Protein AF-A0A0F6QSX2-F1 (afdb_monomer_lite)

Organism: Brassica napus (NCBI:txid3708)

Secondary structure (DSSP, 8-state):
-TTHHHHHHHTT--HHHHHHHHTHHHHHHHHHHHHHHHHHHH---TT-SSHHHHHHHHHHHHHHHHHHHTHHHHHHHTT--TTSS--HHHHHHHHHHHHHHHHHHHHHHHHHHHHHHHHTTT-HHHHHHHHHHHHHHHHHHHHHHHHHHH-TTHHHHS--

InterPro domains:
  IPR036259 MFS transporter superfamily [G3DSA:1.20.1250.20] (1-155)
  IPR036259 MFS transporter superfamily [SSF103473] (3-151)

Structure (mmCIF, N/CA/C/O backbone):
data_AF-A0A0F6QSX2-F1
#
_entry.id   AF-A0A0F6QSX2-F1
#
loop_
_atom_site.group_PDB
_atom_site.id
_atom_site.type_symbol
_atom_site.label_atom_id
_atom_site.label_alt_id
_atom_site.label_comp_id
_atom_site.label_asym_id
_atom_site.label_entity_id
_atom_site.label_seq_id
_atom_site.pdbx_PDB_ins_code
_atom_site.Cartn_x
_atom_site.Cartn_y
_atom_site.Cartn_z
_atom_site.occupancy
_atom_site.B_iso_or_equiv
_atom_site.auth_seq_id
_atom_site.auth_comp_id
_atom_site.auth_asym_id
_atom_site.auth_atom_id
_atom_site.pdbx_PDB_model_num
ATOM 1 N N . LEU A 1 1 ? 9.637 -5.390 -1.175 1.00 44.66 1 LEU A N 1
ATOM 2 C CA . LEU A 1 1 ? 10.832 -4.523 -1.041 1.00 44.66 1 LEU A CA 1
ATOM 3 C C . LEU A 1 1 ? 12.115 -5.207 -1.546 1.00 44.66 1 LEU A C 1
ATOM 5 O O . LEU A 1 1 ? 12.818 -4.608 -2.344 1.00 44.66 1 LEU A O 1
ATO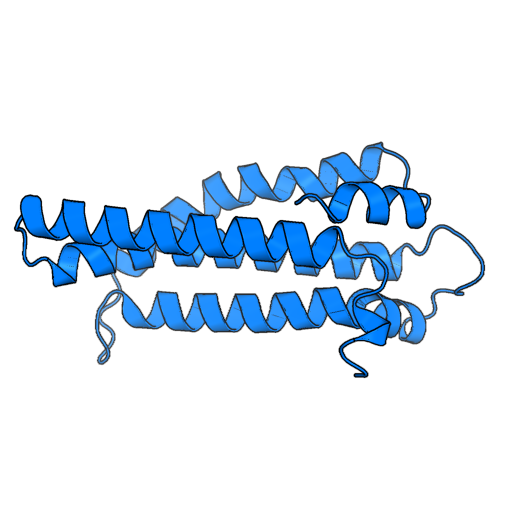M 9 N N . SER A 1 2 ? 12.384 -6.468 -1.173 1.00 40.91 2 SER A N 1
ATOM 10 C CA . SER A 1 2 ? 13.552 -7.261 -1.631 1.00 40.91 2 SER A CA 1
ATOM 11 C C . SER A 1 2 ? 13.687 -7.441 -3.146 1.00 40.91 2 SER A C 1
ATOM 13 O O . SER A 1 2 ? 14.800 -7.549 -3.643 1.00 40.91 2 SER A O 1
ATOM 15 N N . LEU A 1 3 ? 12.572 -7.488 -3.880 1.00 52.03 3 LEU A N 1
ATOM 16 C CA . LEU A 1 3 ? 12.568 -7.704 -5.332 1.00 52.03 3 LEU A CA 1
ATOM 17 C C . LEU A 1 3 ? 12.887 -6.445 -6.148 1.00 52.03 3 LEU A C 1
ATOM 19 O O . LEU A 1 3 ? 13.239 -6.553 -7.316 1.00 52.03 3 LEU A O 1
ATOM 23 N N . LEU A 1 4 ? 12.783 -5.254 -5.554 1.00 54.59 4 LEU A N 1
ATOM 24 C CA . LEU A 1 4 ? 12.893 -3.999 -6.302 1.00 54.59 4 LEU A CA 1
ATOM 25 C C . LEU A 1 4 ? 14.348 -3.676 -6.660 1.00 54.59 4 LEU A C 1
ATOM 27 O O . LEU A 1 4 ? 14.643 -3.275 -7.781 1.00 54.59 4 LEU A O 1
ATOM 31 N N . THR A 1 5 ? 15.268 -3.912 -5.726 1.00 56.34 5 THR A N 1
ATOM 32 C CA . THR A 1 5 ? 16.708 -3.688 -5.899 1.00 56.34 5 THR A CA 1
ATOM 33 C C . THR A 1 5 ? 17.316 -4.507 -7.050 1.00 56.34 5 THR A C 1
ATOM 35 O O . THR A 1 5 ? 17.976 -3.903 -7.896 1.00 56.34 5 THR A O 1
ATOM 38 N N . PRO A 1 6 ? 17.070 -5.831 -7.171 1.00 52.47 6 PRO A N 1
ATOM 39 C CA . PRO A 1 6 ? 17.570 -6.600 -8.310 1.00 52.47 6 PRO A CA 1
ATOM 40 C C . PRO A 1 6 ? 16.857 -6.253 -9.627 1.00 52.47 6 PRO A C 1
ATOM 42 O O . PRO A 1 6 ? 17.486 -6.323 -10.677 1.00 52.47 6 PRO A O 1
ATOM 45 N N . TYR A 1 7 ? 15.586 -5.828 -9.605 1.00 56.94 7 TYR A N 1
ATOM 46 C CA . TYR A 1 7 ? 14.850 -5.454 -10.825 1.00 56.94 7 TYR A CA 1
ATOM 47 C C . TYR A 1 7 ? 15.354 -4.135 -11.432 1.00 56.94 7 TYR A C 1
ATOM 49 O O . TYR A 1 7 ? 15.538 -4.025 -12.642 1.00 56.94 7 TYR A O 1
ATOM 57 N N . VAL A 1 8 ? 15.667 -3.152 -10.583 1.00 54.34 8 VAL A N 1
ATOM 58 C CA . VAL A 1 8 ? 16.302 -1.883 -10.979 1.00 54.34 8 VAL A CA 1
ATOM 59 C C . VAL A 1 8 ? 17.697 -2.118 -11.574 1.00 54.34 8 VAL A C 1
ATOM 61 O O . VAL A 1 8 ? 18.072 -1.454 -12.541 1.00 54.34 8 VAL A O 1
ATOM 64 N N . GLN A 1 9 ? 18.449 -3.084 -11.033 1.00 54.94 9 GLN A N 1
ATOM 65 C CA . GLN A 1 9 ? 19.751 -3.490 -11.573 1.00 54.94 9 GLN A CA 1
ATOM 66 C C . GLN A 1 9 ? 19.621 -4.238 -12.910 1.00 54.94 9 GLN A C 1
ATOM 68 O O . GLN A 1 9 ? 20.376 -3.945 -13.833 1.00 54.94 9 GLN A O 1
ATOM 73 N N . LEU A 1 10 ? 18.637 -5.136 -13.049 1.00 54.31 10 LEU A N 1
ATOM 74 C CA . LEU A 1 10 ? 18.331 -5.841 -14.304 1.00 54.31 10 LEU A CA 1
ATOM 75 C C . LEU A 1 10 ? 17.910 -4.890 -15.435 1.00 54.31 10 LEU A C 1
ATOM 77 O O . LEU A 1 10 ? 18.201 -5.153 -16.598 1.00 54.31 10 LEU A O 1
ATOM 81 N N . LEU A 1 11 ? 17.253 -3.777 -15.104 1.00 53.06 11 LEU A N 1
ATOM 82 C CA . LEU A 1 11 ? 16.813 -2.760 -16.063 1.00 53.06 11 LEU A CA 1
ATOM 83 C C . LEU A 1 11 ? 17.912 -1.749 -16.455 1.00 53.06 11 LEU A C 1
ATOM 85 O O . LEU A 1 11 ? 17.657 -0.872 -17.281 1.00 53.06 11 LEU A O 1
ATOM 89 N N . GLY A 1 12 ? 19.126 -1.850 -15.893 1.00 50.31 12 GLY A N 1
ATOM 90 C CA . GLY A 1 12 ? 20.252 -0.964 -16.226 1.00 50.31 12 GLY A CA 1
ATOM 91 C C . GLY A 1 12 ? 20.058 0.488 -15.774 1.00 50.31 12 GLY A C 1
ATOM 92 O O . GLY A 1 12 ? 20.626 1.410 -16.359 1.00 50.31 12 GLY A O 1
ATOM 93 N N . ILE A 1 13 ? 19.223 0.711 -14.757 1.00 53.91 13 ILE A N 1
ATOM 94 C CA . ILE A 1 13 ? 18.818 2.048 -14.325 1.00 53.91 13 ILE A CA 1
ATOM 95 C C . ILE A 1 13 ? 19.961 2.702 -13.528 1.00 53.91 13 ILE A C 1
ATOM 97 O O . ILE A 1 13 ? 20.408 2.134 -12.526 1.00 53.91 13 ILE A O 1
ATOM 101 N N . PRO A 1 14 ? 20.408 3.920 -13.890 1.00 56.34 14 PRO A N 1
ATOM 102 C CA . PRO A 1 14 ? 21.350 4.682 -13.079 1.00 56.34 14 PRO A CA 1
ATOM 103 C C . PRO A 1 14 ? 20.811 4.858 -11.655 1.00 56.34 14 PRO A C 1
ATOM 105 O O . PRO A 1 14 ? 19.661 5.264 -11.477 1.00 56.34 14 PRO A O 1
ATOM 108 N N . HIS A 1 15 ? 21.649 4.620 -10.641 1.00 56.69 15 HIS A N 1
ATOM 109 C CA . HIS A 1 15 ? 21.287 4.667 -9.212 1.00 56.69 15 HIS A CA 1
ATOM 110 C C . HIS A 1 15 ? 20.464 5.906 -8.799 1.00 56.69 15 HIS A C 1
ATOM 112 O O . HIS A 1 15 ? 19.625 5.818 -7.907 1.00 56.69 15 HIS A O 1
ATOM 118 N N . LYS A 1 16 ? 20.638 7.040 -9.497 1.00 57.00 16 LYS A N 1
ATOM 119 C CA . LYS A 1 16 ? 19.885 8.285 -9.277 1.00 57.00 16 LYS A CA 1
ATOM 120 C C . LYS A 1 16 ? 18.361 8.127 -9.394 1.00 57.00 16 LYS A C 1
ATOM 122 O O . LYS A 1 16 ? 17.635 8.738 -8.618 1.00 57.00 16 LYS A O 1
ATOM 127 N N . TRP A 1 17 ? 17.869 7.314 -10.329 1.00 60.09 17 TRP A N 1
ATOM 128 C CA . TRP A 1 17 ? 16.424 7.140 -10.541 1.00 60.09 17 TRP A CA 1
ATOM 129 C C . TRP A 1 17 ? 15.798 6.170 -9.543 1.00 60.09 17 TRP A C 1
ATOM 131 O O . TRP A 1 17 ? 14.638 6.332 -9.177 1.00 60.09 17 TRP A O 1
ATOM 141 N N . ALA A 1 18 ? 16.576 5.207 -9.045 1.00 62.59 18 ALA A N 1
ATOM 142 C CA . ALA A 1 18 ? 16.128 4.310 -7.990 1.00 62.59 18 ALA A CA 1
ATOM 143 C C . ALA A 1 18 ? 15.733 5.118 -6.749 1.00 62.59 18 ALA A C 1
ATOM 145 O O . ALA A 1 18 ? 14.610 4.994 -6.269 1.00 62.59 18 ALA A O 1
ATOM 146 N N . SER A 1 19 ? 16.613 6.009 -6.281 1.00 67.12 19 SER A N 1
ATOM 147 C CA . SER A 1 19 ? 16.361 6.854 -5.109 1.00 67.12 19 SER A CA 1
ATOM 148 C C . SER A 1 19 ? 15.086 7.700 -5.230 1.00 67.12 19 SER A C 1
ATOM 150 O O . SER A 1 19 ? 14.401 7.896 -4.232 1.00 67.12 19 SER A O 1
ATOM 152 N N . LEU A 1 20 ? 14.729 8.152 -6.440 1.00 68.31 20 LEU A N 1
ATOM 153 C CA . LEU A 1 20 ? 13.478 8.881 -6.690 1.00 68.31 20 LEU A CA 1
ATOM 154 C C . LEU A 1 20 ? 12.238 7.990 -6.543 1.00 68.31 20 LEU A C 1
ATOM 156 O O . LEU A 1 20 ? 11.241 8.422 -5.971 1.00 68.31 20 LEU A O 1
ATOM 160 N N . ILE A 1 21 ? 12.301 6.739 -7.006 1.00 69.75 21 ILE A N 1
ATOM 161 C CA . ILE A 1 21 ? 11.214 5.768 -6.810 1.00 69.75 21 ILE A CA 1
ATOM 162 C C . ILE A 1 21 ? 11.043 5.474 -5.315 1.00 69.75 21 ILE A C 1
ATOM 164 O O . ILE A 1 21 ? 9.921 5.443 -4.820 1.00 69.75 21 ILE A O 1
ATOM 168 N N . TRP A 1 22 ? 12.148 5.336 -4.582 1.00 71.69 22 TRP A N 1
ATOM 169 C CA . TRP A 1 22 ? 12.153 5.083 -3.138 1.00 71.69 22 TRP A CA 1
ATOM 170 C C . TRP A 1 22 ? 11.664 6.257 -2.285 1.00 71.69 22 TRP A C 1
ATOM 172 O O . TRP A 1 22 ? 11.191 6.042 -1.169 1.00 71.69 22 TRP A O 1
ATOM 182 N N . LEU A 1 23 ? 11.726 7.484 -2.806 1.00 76.56 23 LEU A N 1
ATOM 183 C CA . LEU A 1 23 ? 11.213 8.674 -2.126 1.00 76.56 23 LEU A CA 1
ATOM 184 C C . LEU A 1 23 ? 9.687 8.621 -1.915 1.00 76.56 23 LEU A C 1
ATOM 186 O O . LEU A 1 23 ? 9.157 9.34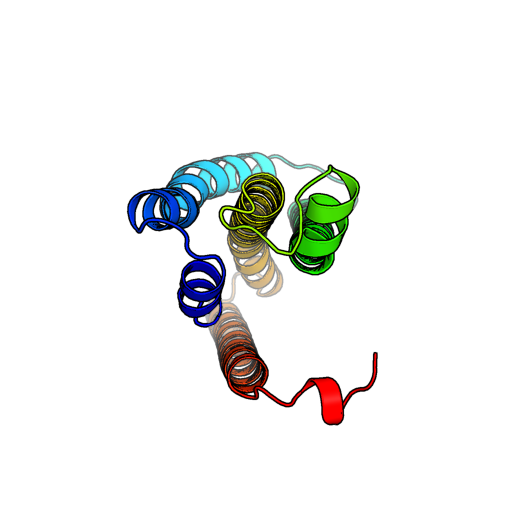5 -1.073 1.00 76.56 23 LEU A O 1
ATOM 190 N N . CYS A 1 24 ? 8.982 7.736 -2.626 1.00 76.56 24 CYS A N 1
ATOM 191 C CA . CYS A 1 24 ? 7.541 7.562 -2.476 1.00 76.56 24 CYS A CA 1
ATOM 192 C C . CYS A 1 24 ? 7.138 7.187 -1.051 1.00 76.56 24 CYS A C 1
ATOM 194 O O . CYS A 1 24 ? 6.181 7.757 -0.552 1.00 76.56 24 CYS A O 1
ATOM 196 N N . GLY A 1 25 ? 7.906 6.319 -0.381 1.00 78.50 25 GLY A N 1
ATOM 197 C CA . GLY A 1 25 ? 7.618 5.821 0.966 1.00 78.50 25 GLY A CA 1
ATOM 198 C C . GLY A 1 25 ? 7.403 6.938 1.989 1.00 78.50 25 GLY A C 1
ATOM 199 O O . GLY A 1 25 ? 6.329 7.034 2.587 1.00 78.50 25 GLY A O 1
ATOM 200 N N . PRO A 1 26 ? 8.402 7.810 2.211 1.00 80.69 26 PRO A N 1
ATOM 201 C CA . PRO A 1 26 ? 8.257 8.916 3.151 1.00 80.69 26 PRO A CA 1
ATOM 202 C C . PRO A 1 26 ? 7.232 9.962 2.693 1.00 80.69 26 PRO A C 1
ATOM 204 O O . PRO A 1 26 ? 6.504 10.486 3.534 1.00 80.69 26 PRO A O 1
ATOM 207 N N . ILE A 1 27 ? 7.134 10.259 1.391 1.00 83.31 27 ILE A N 1
ATOM 208 C CA . ILE A 1 27 ? 6.173 11.254 0.878 1.00 83.31 27 ILE A CA 1
ATOM 209 C C . ILE A 1 27 ? 4.732 10.765 1.051 1.00 83.31 27 ILE A C 1
ATOM 211 O O . ILE A 1 27 ? 3.878 11.497 1.557 1.00 83.31 27 ILE A O 1
ATOM 215 N N . SER A 1 28 ? 4.455 9.524 0.657 1.00 81.56 28 SER A N 1
ATOM 216 C CA . SER A 1 28 ? 3.139 8.909 0.785 1.00 81.56 28 SER A CA 1
ATOM 217 C C . SER A 1 28 ? 2.773 8.764 2.261 1.00 81.56 28 SER A C 1
ATOM 219 O O . SER A 1 28 ? 1.675 9.147 2.649 1.00 81.56 28 SER A O 1
ATOM 221 N N . GLY A 1 29 ? 3.702 8.329 3.117 1.00 79.50 29 GLY A N 1
ATOM 222 C CA . GLY A 1 29 ? 3.473 8.231 4.555 1.00 79.50 29 GLY A CA 1
ATOM 223 C C . GLY A 1 29 ? 3.123 9.579 5.182 1.00 79.50 29 GLY A C 1
ATOM 224 O O . GLY A 1 29 ? 2.185 9.662 5.973 1.00 79.50 29 GLY A O 1
ATOM 225 N N . MET A 1 30 ? 3.821 10.644 4.786 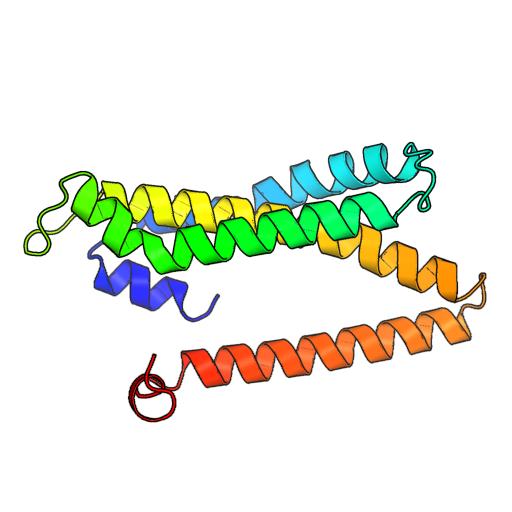1.00 83.50 30 MET A N 1
ATOM 226 C CA . MET A 1 30 ? 3.609 11.988 5.325 1.00 83.50 30 MET A CA 1
ATOM 227 C C . MET A 1 30 ? 2.288 12.617 4.869 1.00 83.50 30 MET A C 1
ATOM 229 O O . MET A 1 30 ? 1.644 13.296 5.662 1.00 83.50 30 MET A O 1
ATOM 233 N N . LEU A 1 31 ? 1.871 12.403 3.618 1.00 82.81 31 LEU A N 1
ATOM 234 C CA . LEU A 1 31 ? 0.674 13.043 3.055 1.00 82.81 31 LEU A CA 1
ATOM 235 C C . LEU A 1 31 ? -0.581 12.175 3.176 1.00 82.81 31 LEU A C 1
ATOM 237 O O . LEU A 1 31 ? -1.640 12.653 3.579 1.00 82.81 31 LEU A O 1
ATOM 241 N N . VAL A 1 32 ? -0.484 10.890 2.844 1.00 81.06 32 VAL A N 1
ATOM 242 C CA . VAL A 1 32 ? -1.642 9.991 2.750 1.00 81.06 32 VAL A CA 1
ATOM 243 C C . VAL A 1 32 ? -2.207 9.692 4.131 1.00 81.06 32 VAL A C 1
ATOM 245 O O . VAL A 1 32 ? -3.422 9.739 4.305 1.00 81.06 32 VAL A O 1
ATOM 248 N N . GLN A 1 33 ? -1.356 9.434 5.128 1.00 80.75 33 GLN A N 1
ATOM 249 C CA . GLN A 1 33 ? -1.821 9.104 6.478 1.00 80.75 33 GLN A CA 1
ATOM 250 C C . GLN A 1 33 ? -2.709 10.200 7.101 1.00 80.75 33 GLN A C 1
ATOM 252 O O . GLN A 1 33 ? -3.812 9.859 7.538 1.00 80.75 33 GLN A O 1
ATOM 257 N N . PRO A 1 34 ? -2.328 11.496 7.122 1.00 79.00 34 PRO A N 1
ATOM 258 C CA . PRO A 1 34 ? -3.192 12.536 7.680 1.00 79.00 34 PRO A CA 1
ATOM 259 C C . PRO A 1 34 ? -4.434 12.808 6.823 1.00 79.00 34 PRO A C 1
ATOM 261 O O . PRO A 1 34 ? -5.516 12.995 7.379 1.00 79.00 34 PRO A O 1
ATOM 264 N N . ILE A 1 35 ? -4.321 12.789 5.488 1.00 81.81 35 ILE A N 1
ATOM 265 C CA . ILE A 1 35 ? -5.463 13.040 4.589 1.00 81.81 35 ILE A CA 1
ATOM 266 C C . ILE A 1 35 ? -6.523 11.950 4.747 1.00 81.81 35 ILE A C 1
ATOM 268 O O . ILE A 1 35 ? -7.709 12.258 4.897 1.00 81.81 35 ILE A O 1
ATOM 272 N N . VAL A 1 36 ? -6.096 10.685 4.727 1.00 77.50 36 VAL A N 1
ATOM 273 C CA . VAL A 1 36 ? -6.981 9.528 4.881 1.00 77.50 36 VAL A CA 1
ATOM 274 C C . VAL A 1 36 ? -7.527 9.465 6.298 1.00 77.50 36 VAL A C 1
ATOM 276 O O . VAL A 1 36 ? -8.712 9.197 6.452 1.00 77.50 36 VAL A O 1
ATOM 279 N N . GLY A 1 37 ? -6.726 9.761 7.325 1.00 73.44 37 GLY A N 1
ATOM 280 C CA . GLY A 1 37 ? -7.209 9.845 8.706 1.00 73.44 37 GLY A CA 1
ATOM 281 C C . GLY A 1 37 ? -8.336 10.869 8.854 1.00 73.44 37 GLY A C 1
ATOM 282 O O . GLY A 1 37 ? -9.425 10.534 9.321 1.00 73.44 37 GLY A O 1
ATOM 283 N N . TYR A 1 38 ? -8.121 12.086 8.351 1.00 77.88 38 TYR A N 1
ATOM 284 C CA . TYR A 1 38 ? -9.111 13.161 8.395 1.00 77.88 38 TYR A CA 1
ATOM 285 C C . TYR A 1 38 ? -10.388 12.839 7.601 1.00 77.88 38 TYR A C 1
ATOM 287 O O . TYR A 1 38 ? -11.496 13.028 8.108 1.00 77.88 38 TYR A O 1
ATOM 295 N N . HIS A 1 39 ? -10.258 12.326 6.372 1.00 74.75 39 HIS A N 1
ATOM 296 C CA . HIS A 1 39 ? -11.418 11.957 5.550 1.00 74.75 39 HIS A CA 1
ATOM 297 C C . HIS A 1 39 ? -12.156 10.733 6.103 1.00 74.75 39 HIS A C 1
ATOM 299 O O . HIS A 1 39 ? -13.388 10.704 6.089 1.00 74.75 39 HIS A O 1
ATOM 305 N N . SER A 1 40 ? -11.429 9.752 6.641 1.00 69.75 40 SER A N 1
ATOM 306 C CA . SER A 1 40 ? -12.007 8.567 7.279 1.00 69.75 40 SER A CA 1
ATOM 307 C C . SER A 1 40 ? -12.842 8.939 8.495 1.00 69.75 40 SER A C 1
ATOM 309 O O . SER A 1 40 ? -13.923 8.385 8.679 1.00 69.75 40 SER A O 1
ATOM 311 N N . ASP A 1 41 ? -12.398 9.889 9.315 1.00 68.06 41 ASP A N 1
ATOM 312 C CA . ASP A 1 41 ? -13.141 10.289 10.514 1.00 68.06 41 ASP A CA 1
ATOM 313 C C . ASP A 1 41 ? -14.397 11.125 10.219 1.00 68.06 41 ASP A C 1
ATOM 315 O O . ASP A 1 41 ? -15.314 11.153 11.046 1.00 68.06 41 ASP A O 1
ATOM 319 N N . ARG A 1 42 ? -14.494 11.744 9.035 1.00 66.62 42 ARG A N 1
ATOM 320 C CA . ARG A 1 42 ? -15.666 12.532 8.604 1.00 66.62 42 ARG A CA 1
ATOM 321 C C . ARG A 1 42 ? -16.653 11.780 7.710 1.00 66.62 42 ARG A C 1
ATOM 323 O O . ARG A 1 42 ? -17.701 12.324 7.372 1.00 66.62 42 ARG A O 1
ATOM 330 N N . CYS A 1 43 ? -16.363 10.541 7.330 1.00 68.25 43 CYS A N 1
ATOM 331 C CA . CYS A 1 43 ? -17.217 9.802 6.405 1.00 68.25 43 CYS A CA 1
ATOM 332 C C . CYS A 1 43 ? -18.465 9.222 7.091 1.00 68.25 43 CYS A C 1
ATOM 334 O O . CYS A 1 43 ? -18.380 8.342 7.944 1.00 68.25 43 CYS A O 1
ATOM 336 N N . THR A 1 44 ? -19.649 9.643 6.657 1.00 61.97 44 THR A N 1
ATOM 337 C CA . THR A 1 44 ? -20.956 9.160 7.144 1.00 61.97 44 THR A CA 1
ATOM 338 C C . THR A 1 44 ? -21.595 8.156 6.175 1.00 61.97 44 THR A C 1
ATOM 340 O O . THR A 1 44 ? -22.792 8.192 5.904 1.00 61.97 44 THR A O 1
ATOM 343 N N . SER A 1 45 ? -20.794 7.253 5.597 1.00 64.56 45 SER A N 1
ATOM 344 C CA . SER A 1 45 ? -21.303 6.273 4.627 1.00 64.56 45 SER A CA 1
ATOM 345 C C . SER A 1 45 ? -22.240 5.245 5.274 1.00 64.56 45 SER A C 1
ATOM 347 O O . SER A 1 45 ? -21.997 4.778 6.389 1.00 64.56 45 SER A O 1
ATOM 349 N N . ARG A 1 46 ? -23.274 4.822 4.530 1.00 52.97 46 ARG A N 1
ATOM 350 C CA . ARG A 1 46 ? -24.291 3.830 4.939 1.00 52.97 46 ARG A CA 1
ATOM 351 C C . ARG A 1 46 ? -23.699 2.467 5.328 1.00 52.97 46 ARG A C 1
ATOM 353 O O . ARG A 1 46 ? -24.310 1.734 6.096 1.00 52.97 46 ARG A O 1
ATOM 360 N N . PHE A 1 47 ? -22.503 2.141 4.835 1.00 61.31 47 PHE A N 1
ATOM 361 C CA . PHE A 1 47 ? -21.777 0.905 5.157 1.00 61.31 47 PHE A CA 1
ATOM 362 C C . PHE A 1 47 ? -20.811 1.042 6.353 1.00 61.31 47 PHE A C 1
ATOM 364 O O . PHE A 1 47 ? -20.060 0.113 6.650 1.00 61.31 47 PHE A O 1
ATOM 371 N N . GLY A 1 48 ? -20.838 2.176 7.061 1.00 63.56 48 GLY A N 1
ATOM 372 C CA . GLY A 1 48 ? -19.991 2.479 8.213 1.00 63.56 48 GLY A CA 1
ATOM 373 C C . GLY A 1 48 ? -18.821 3.402 7.868 1.00 63.56 48 GLY A C 1
ATOM 374 O O . GLY A 1 48 ? -18.361 3.462 6.731 1.00 63.56 48 GLY A O 1
ATOM 375 N N . ARG A 1 49 ? -18.312 4.115 8.878 1.00 68.19 49 ARG A N 1
ATOM 376 C CA . ARG A 1 49 ? -17.327 5.200 8.727 1.00 68.19 49 ARG A CA 1
ATOM 377 C C . ARG A 1 49 ? -15.990 4.772 8.100 1.00 68.19 49 ARG A C 1
ATOM 379 O O . ARG A 1 49 ? -15.402 5.523 7.334 1.00 68.19 49 ARG A O 1
ATOM 386 N N . ARG A 1 50 ? -15.528 3.547 8.387 1.00 70.12 50 ARG A N 1
ATOM 387 C CA . ARG A 1 50 ? -14.163 3.075 8.057 1.00 70.12 50 ARG A CA 1
ATOM 388 C C . ARG A 1 50 ? -14.084 2.047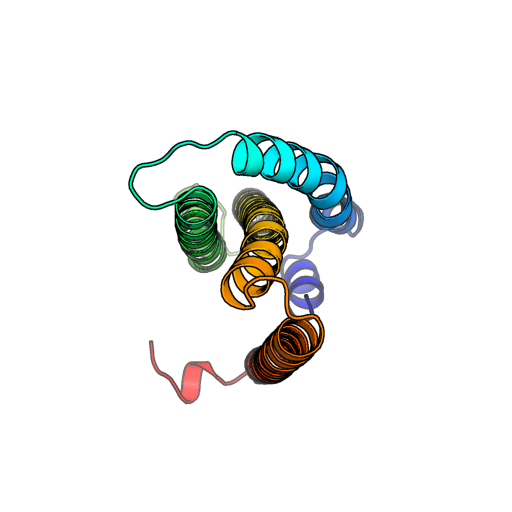 6.923 1.00 70.12 50 ARG A C 1
ATOM 390 O O . ARG A 1 50 ? -13.054 1.931 6.269 1.00 70.12 50 ARG A O 1
ATOM 397 N N . ARG A 1 51 ? -15.176 1.328 6.644 1.00 74.00 51 ARG A N 1
ATOM 398 C CA . ARG A 1 51 ? -15.241 0.296 5.592 1.00 74.00 51 ARG A CA 1
ATOM 399 C C . ARG A 1 51 ? -15.031 0.811 4.154 1.00 74.00 51 ARG A C 1
ATOM 401 O O . ARG A 1 51 ? -14.319 0.127 3.422 1.00 74.00 51 ARG A O 1
ATOM 408 N N . PRO A 1 52 ? -15.562 1.974 3.719 1.00 76.50 52 PRO A N 1
ATOM 409 C CA . PRO A 1 52 ? -15.371 2.428 2.338 1.00 76.50 52 PRO A CA 1
ATOM 410 C C . PRO A 1 52 ? -13.906 2.751 2.010 1.00 76.50 52 PRO A C 1
ATOM 412 O O . PRO A 1 52 ? -13.474 2.478 0.897 1.00 76.50 52 PRO A O 1
ATOM 415 N N . PHE A 1 53 ? -13.115 3.237 2.975 1.00 78.88 53 PHE A N 1
ATOM 416 C CA . PHE A 1 53 ? -11.678 3.478 2.775 1.00 78.88 53 PHE A CA 1
ATOM 417 C C . PHE A 1 53 ? -10.885 2.183 2.629 1.00 78.88 53 PHE A C 1
ATOM 419 O O . PHE A 1 53 ? -9.961 2.122 1.824 1.00 78.88 53 PHE A O 1
ATOM 426 N N . ILE A 1 54 ? -11.271 1.133 3.361 1.00 79.31 54 ILE A N 1
ATOM 427 C CA . ILE A 1 54 ? -10.647 -0.188 3.233 1.00 79.31 54 ILE A CA 1
ATOM 428 C C . ILE A 1 54 ? -10.928 -0.770 1.843 1.00 79.31 54 ILE A C 1
ATOM 430 O O . ILE A 1 54 ? -10.014 -1.257 1.184 1.00 79.31 54 ILE A O 1
ATOM 434 N N . VAL A 1 55 ? -12.169 -0.673 1.360 1.00 81.88 55 VAL A N 1
ATOM 435 C CA . VAL A 1 55 ? -12.540 -1.157 0.019 1.00 81.88 55 VAL A CA 1
ATOM 436 C C . VAL A 1 55 ? -11.856 -0.337 -1.078 1.00 81.88 55 VAL A C 1
ATOM 438 O O . VAL A 1 55 ? -11.302 -0.917 -2.009 1.00 81.88 55 VAL A O 1
ATOM 441 N N . ALA A 1 56 ? -11.829 0.992 -0.952 1.00 83.06 56 ALA A N 1
ATOM 442 C CA . ALA A 1 56 ? -11.128 1.863 -1.895 1.00 83.06 56 ALA A CA 1
ATOM 443 C C . ALA A 1 56 ? -9.622 1.558 -1.934 1.00 83.06 56 ALA A C 1
ATOM 445 O O . ALA A 1 56 ? -9.052 1.410 -3.012 1.00 83.06 56 ALA A O 1
ATOM 446 N N . GLY A 1 57 ? -8.989 1.381 -0.769 1.00 82.94 57 GLY A N 1
ATOM 447 C CA . GLY A 1 57 ? -7.588 0.977 -0.668 1.00 82.94 57 GLY A CA 1
ATOM 448 C C . GLY A 1 57 ? -7.324 -0.393 -1.297 1.00 82.94 57 GLY A C 1
ATOM 449 O O . GLY A 1 57 ? -6.363 -0.541 -2.043 1.00 82.94 57 GLY A O 1
ATOM 450 N N . ALA A 1 58 ? -8.196 -1.380 -1.076 1.00 83.81 58 ALA A N 1
ATOM 451 C CA . ALA A 1 58 ? -8.075 -2.705 -1.689 1.00 83.81 58 ALA A CA 1
ATOM 452 C C . ALA A 1 58 ? -8.223 -2.656 -3.222 1.00 83.81 58 ALA A C 1
ATOM 454 O O . ALA A 1 58 ? -7.481 -3.329 -3.943 1.00 83.81 58 ALA A O 1
ATOM 455 N N . GLY A 1 59 ? -9.131 -1.817 -3.729 1.00 85.75 59 GLY A N 1
ATOM 456 C CA . GLY A 1 59 ? -9.261 -1.543 -5.160 1.00 85.75 59 GLY A CA 1
ATOM 457 C C . GLY A 1 59 ? -7.991 -0.919 -5.739 1.00 85.75 59 GLY A C 1
ATOM 458 O O . GLY A 1 59 ? -7.475 -1.402 -6.745 1.00 85.75 59 GLY A O 1
ATOM 459 N N . LEU A 1 60 ? -7.429 0.087 -5.061 1.00 84.69 60 LEU A N 1
ATOM 460 C CA . LEU A 1 60 ? -6.171 0.717 -5.469 1.00 84.69 60 LEU A CA 1
ATOM 461 C C . LEU A 1 60 ? -4.992 -0.265 -5.453 1.00 84.69 60 LEU A C 1
ATOM 463 O O . LEU A 1 60 ? -4.205 -0.258 -6.395 1.00 84.69 60 LEU A O 1
ATOM 467 N N . VAL A 1 61 ? -4.888 -1.144 -4.447 1.00 85.44 61 VAL A N 1
ATOM 468 C CA . VAL A 1 61 ? -3.873 -2.216 -4.421 1.00 85.44 61 VAL A CA 1
ATOM 469 C C . VAL A 1 61 ? -4.031 -3.132 -5.630 1.00 85.44 61 VAL A C 1
ATOM 471 O O . VAL A 1 61 ? -3.043 -3.439 -6.289 1.00 85.44 61 VAL A O 1
ATOM 474 N N . THR A 1 62 ? -5.260 -3.540 -5.946 1.00 85.69 62 THR A N 1
ATOM 475 C CA . THR A 1 62 ? -5.535 -4.417 -7.092 1.00 85.69 62 THR A CA 1
ATOM 476 C C . THR A 1 62 ? -5.054 -3.766 -8.388 1.00 85.69 62 THR A C 1
ATOM 478 O O . THR A 1 62 ? -4.252 -4.354 -9.110 1.00 85.69 62 THR A O 1
ATOM 481 N N . VAL A 1 63 ? -5.452 -2.515 -8.638 1.00 85.44 63 VAL A N 1
ATOM 482 C CA . VAL A 1 63 ? -5.017 -1.743 -9.815 1.00 85.44 63 VAL A CA 1
ATOM 483 C C . VAL A 1 63 ? -3.495 -1.585 -9.854 1.00 85.44 63 VAL A C 1
ATOM 485 O O . VAL A 1 63 ? -2.887 -1.752 -10.909 1.00 85.44 63 VAL A O 1
ATOM 488 N N . ALA A 1 64 ? -2.860 -1.311 -8.714 1.00 84.44 64 ALA A N 1
ATOM 489 C CA . ALA A 1 64 ? -1.414 -1.153 -8.634 1.00 84.44 64 ALA A CA 1
ATOM 490 C C . ALA A 1 64 ? -0.661 -2.453 -8.949 1.00 84.44 64 ALA A C 1
ATOM 492 O O . ALA A 1 64 ? 0.330 -2.424 -9.673 1.00 84.44 64 ALA A O 1
ATOM 493 N N . VAL A 1 65 ? -1.142 -3.598 -8.456 1.00 82.00 65 VAL A N 1
ATOM 494 C CA . VAL A 1 65 ? -0.558 -4.915 -8.759 1.00 82.00 65 VAL A CA 1
ATOM 495 C C . VAL A 1 65 ? -0.681 -5.231 -10.247 1.00 82.00 65 VAL A C 1
ATOM 497 O O . VAL A 1 65 ? 0.299 -5.673 -10.843 1.00 82.00 65 VAL A O 1
ATOM 500 N N . PHE A 1 66 ? -1.830 -4.945 -10.867 1.00 81.81 66 PHE A N 1
ATOM 501 C CA . PHE A 1 66 ? -1.995 -5.084 -12.317 1.00 81.81 66 PHE A CA 1
ATOM 502 C C . PHE A 1 66 ? -1.025 -4.181 -13.087 1.00 81.81 66 PHE A C 1
ATOM 504 O O . PHE A 1 66 ? -0.334 -4.657 -13.984 1.00 81.81 66 PHE A O 1
ATOM 511 N N . LEU A 1 67 ? -0.908 -2.906 -12.709 1.00 77.62 67 LEU A N 1
ATOM 512 C CA . LEU A 1 67 ? 0.029 -1.973 -13.342 1.00 77.62 67 LEU A CA 1
ATOM 513 C C . LEU A 1 67 ? 1.483 -2.430 -13.219 1.00 77.62 67 LEU A C 1
ATOM 515 O O . LEU A 1 67 ? 2.229 -2.323 -14.185 1.00 77.62 67 LEU A O 1
ATOM 519 N N . ILE A 1 68 ? 1.887 -2.947 -12.056 1.00 78.06 68 ILE A N 1
ATOM 520 C CA . ILE A 1 68 ? 3.248 -3.443 -11.821 1.00 78.06 68 ILE A CA 1
ATOM 521 C C . ILE A 1 68 ? 3.507 -4.731 -12.613 1.00 78.06 68 ILE A C 1
ATOM 523 O O . ILE A 1 68 ? 4.564 -4.857 -13.228 1.00 78.06 68 ILE A O 1
ATOM 527 N N . GLY A 1 69 ? 2.558 -5.671 -12.610 1.00 77.19 69 GLY A N 1
ATOM 528 C CA . GLY A 1 69 ? 2.685 -6.956 -13.301 1.00 77.19 69 GLY A CA 1
ATOM 529 C C . GLY A 1 69 ? 2.748 -6.805 -14.820 1.00 77.19 69 GLY A C 1
ATOM 530 O O . GLY A 1 69 ? 3.616 -7.393 -15.456 1.00 77.19 69 GLY A O 1
ATOM 531 N N . TYR A 1 70 ? 1.897 -5.947 -15.385 1.00 76.19 70 TYR A N 1
ATOM 532 C CA . TYR A 1 70 ? 1.850 -5.670 -16.823 1.00 76.19 70 TYR A CA 1
ATOM 533 C C . TYR A 1 70 ? 2.743 -4.493 -17.250 1.00 76.19 70 TYR A C 1
ATOM 535 O O . TYR A 1 70 ? 2.708 -4.086 -18.409 1.00 76.19 70 TYR A O 1
ATOM 543 N N . ALA A 1 71 ? 3.572 -3.934 -16.359 1.00 70.00 71 ALA A N 1
ATOM 544 C CA . ALA A 1 71 ? 4.415 -2.776 -16.678 1.00 70.00 71 ALA A CA 1
ATOM 545 C C . ALA A 1 71 ? 5.343 -3.029 -17.880 1.00 70.00 71 ALA A C 1
ATOM 547 O O . ALA A 1 71 ? 5.596 -2.118 -18.670 1.00 70.00 71 ALA A O 1
ATOM 548 N N . ALA A 1 72 ? 5.843 -4.261 -18.023 1.00 65.19 72 ALA A N 1
ATOM 549 C CA . ALA A 1 72 ? 6.713 -4.652 -19.129 1.00 65.19 72 ALA A CA 1
ATOM 550 C C . ALA A 1 72 ? 5.954 -4.728 -20.466 1.00 65.19 72 ALA A C 1
ATOM 552 O O . ALA A 1 72 ? 6.426 -4.165 -21.453 1.00 65.19 72 ALA A O 1
ATOM 553 N N . ASP A 1 73 ? 4.770 -5.348 -20.486 1.00 69.94 73 ASP A N 1
ATOM 554 C CA . ASP A 1 73 ? 3.913 -5.445 -21.676 1.00 69.94 73 ASP A CA 1
ATOM 555 C C . ASP A 1 73 ? 3.382 -4.082 -22.123 1.00 69.94 73 ASP A C 1
ATOM 557 O O . ASP A 1 73 ? 3.400 -3.759 -23.311 1.00 69.94 73 ASP A O 1
ATOM 561 N N . ILE A 1 74 ? 2.956 -3.241 -21.175 1.00 69.50 74 ILE A N 1
ATOM 562 C CA . ILE A 1 74 ? 2.478 -1.886 -21.478 1.00 69.50 74 ILE A CA 1
ATOM 563 C C . ILE A 1 74 ? 3.645 -1.016 -21.962 1.00 69.50 74 ILE A C 1
ATOM 565 O O . ILE A 1 74 ? 3.505 -0.275 -22.930 1.00 69.50 74 ILE A O 1
ATOM 569 N N . GLY A 1 75 ? 4.827 -1.128 -21.351 1.00 66.19 75 GLY A N 1
ATOM 570 C CA . GLY A 1 75 ? 6.020 -0.427 -21.831 1.00 66.19 75 GLY A CA 1
ATOM 571 C C . GLY A 1 75 ? 6.398 -0.823 -23.262 1.00 66.19 75 GLY A C 1
ATOM 572 O O . GLY A 1 75 ? 6.734 0.042 -24.074 1.00 66.19 75 GLY A O 1
ATOM 573 N N . HIS A 1 76 ? 6.277 -2.111 -23.592 1.00 64.75 76 HIS A N 1
ATOM 574 C CA . HIS A 1 76 ? 6.544 -2.621 -24.933 1.00 64.75 76 HIS A CA 1
ATOM 575 C C . HIS A 1 76 ? 5.507 -2.154 -25.963 1.00 64.75 76 HIS A C 1
ATOM 577 O O . HIS A 1 76 ? 5.889 -1.664 -27.026 1.00 64.75 76 HIS A O 1
ATOM 583 N N . SER A 1 77 ? 4.209 -2.220 -25.643 1.00 67.12 77 SER A N 1
ATOM 584 C CA . SER A 1 77 ? 3.140 -1.741 -26.535 1.00 67.12 77 SER A CA 1
ATOM 585 C C . SER A 1 77 ? 3.208 -0.231 -26.772 1.00 67.12 77 SER A C 1
ATOM 587 O O . SER A 1 77 ? 2.867 0.254 -27.850 1.00 67.12 77 SER A O 1
ATOM 589 N N . MET A 1 78 ? 3.737 0.516 -25.801 1.00 61.91 78 MET A N 1
ATOM 590 C CA . MET A 1 78 ? 4.029 1.939 -25.933 1.00 61.91 78 MET A CA 1
ATOM 591 C C . MET A 1 78 ? 5.321 2.230 -26.709 1.00 61.91 78 MET A C 1
ATOM 593 O O . MET A 1 78 ? 5.652 3.402 -26.858 1.00 61.91 78 MET A O 1
ATOM 597 N N . GLY A 1 79 ? 6.042 1.236 -27.235 1.00 60.69 79 GLY A N 1
ATOM 598 C CA . GLY A 1 79 ? 7.156 1.440 -28.168 1.00 60.69 79 GLY A CA 1
ATOM 599 C C . GLY A 1 79 ? 8.565 1.331 -27.576 1.00 60.69 79 GLY A C 1
ATOM 600 O O . GLY A 1 79 ? 9.513 1.763 -28.233 1.00 60.69 79 GLY A O 1
ATOM 601 N N . ASP A 1 80 ? 8.738 0.763 -26.375 1.00 59.47 80 ASP A N 1
ATOM 602 C CA . ASP A 1 80 ? 10.076 0.381 -25.899 1.00 59.47 80 ASP A CA 1
ATOM 603 C C . ASP A 1 80 ? 10.582 -0.852 -26.681 1.00 59.47 80 ASP A C 1
ATOM 605 O O . ASP A 1 80 ? 9.935 -1.905 -26.730 1.00 59.47 80 ASP A O 1
ATOM 609 N N . GLN A 1 81 ? 11.775 -0.737 -27.275 1.00 56.50 81 GLN A N 1
ATOM 610 C CA . GLN A 1 81 ? 12.491 -1.872 -27.864 1.00 56.50 81 GLN A CA 1
ATOM 611 C C . GLN A 1 81 ? 13.039 -2.757 -26.735 1.00 56.50 81 GLN A C 1
ATOM 613 O O . GLN A 1 81 ? 13.818 -2.285 -25.903 1.00 56.50 81 GLN A O 1
ATOM 618 N N . LEU A 1 82 ? 12.660 -4.043 -26.706 1.00 57.28 82 LEU A N 1
ATOM 619 C CA . LEU A 1 82 ? 13.124 -4.990 -25.679 1.00 57.28 82 LEU A CA 1
ATOM 620 C C . LEU A 1 82 ? 14.660 -5.084 -25.624 1.00 57.28 82 LEU A C 1
ATOM 622 O O . LEU A 1 82 ? 15.212 -5.322 -24.550 1.00 57.28 82 LEU A O 1
ATOM 626 N N . ASP A 1 83 ? 15.344 -4.829 -26.737 1.00 54.88 83 ASP A N 1
ATOM 627 C CA . ASP A 1 83 ? 16.774 -5.097 -26.900 1.00 54.88 83 ASP A CA 1
ATOM 628 C C . ASP A 1 83 ? 17.716 -3.946 -26.507 1.00 54.88 83 ASP A C 1
ATOM 630 O O . ASP A 1 83 ? 18.931 -4.142 -26.491 1.00 54.88 83 ASP A O 1
ATOM 634 N N . LYS A 1 84 ? 17.210 -2.747 -26.165 1.00 51.97 84 LYS A N 1
ATOM 635 C CA . LYS A 1 84 ? 18.069 -1.602 -25.798 1.00 51.97 84 LYS A CA 1
ATOM 636 C C . LYS A 1 84 ? 17.680 -0.961 -24.461 1.00 51.97 84 LYS A C 1
ATOM 638 O O . LYS A 1 84 ? 16.616 -0.353 -24.363 1.00 51.97 84 LYS A O 1
ATOM 643 N N . PRO A 1 85 ? 18.544 -1.027 -23.430 1.00 58.09 85 PRO A N 1
ATOM 644 C CA . PRO A 1 85 ? 18.408 -0.162 -22.266 1.00 58.09 85 PRO A CA 1
ATOM 645 C C . PRO A 1 85 ? 18.726 1.301 -22.647 1.00 58.09 85 PRO A C 1
ATOM 647 O O . PRO A 1 85 ? 19.608 1.528 -23.479 1.00 58.09 85 PRO A O 1
ATOM 650 N N . PRO A 1 86 ? 18.070 2.306 -22.031 1.00 55.31 86 PRO A N 1
ATOM 651 C CA . PRO A 1 86 ? 17.073 2.201 -20.961 1.00 55.31 86 PRO A CA 1
ATOM 652 C C . PRO A 1 86 ? 15.623 2.060 -21.470 1.00 55.31 86 PRO A C 1
ATOM 654 O O . PRO A 1 86 ? 15.170 2.831 -22.315 1.00 55.31 86 PRO A O 1
ATOM 657 N N . ARG A 1 87 ? 14.856 1.138 -20.866 1.00 67.06 87 ARG A N 1
ATOM 658 C CA . ARG A 1 87 ? 13.401 0.970 -21.085 1.00 67.06 87 ARG A CA 1
ATOM 659 C C . ARG A 1 87 ? 12.602 2.001 -20.284 1.00 67.06 87 ARG A C 1
ATOM 661 O O . ARG A 1 87 ? 11.946 1.687 -19.289 1.00 67.06 87 ARG A O 1
ATOM 668 N N . THR A 1 88 ? 12.765 3.270 -20.643 1.00 65.75 88 THR A N 1
ATOM 669 C CA . THR A 1 88 ? 12.294 4.416 -19.849 1.00 65.75 88 THR A CA 1
ATOM 670 C C . THR A 1 88 ? 10.780 4.389 -19.611 1.00 65.75 88 THR A C 1
ATOM 672 O O . THR A 1 88 ? 10.331 4.792 -18.536 1.00 65.75 88 THR A O 1
ATOM 675 N N . ARG A 1 89 ? 9.981 3.885 -20.564 1.00 68.56 89 ARG A N 1
ATOM 676 C CA . ARG A 1 89 ? 8.511 3.876 -20.458 1.00 68.56 89 ARG A CA 1
ATOM 677 C C . ARG A 1 89 ? 8.035 2.775 -19.516 1.00 68.56 89 ARG A C 1
ATOM 679 O O . ARG A 1 89 ? 7.247 3.057 -18.615 1.00 68.56 89 ARG A O 1
ATOM 686 N N . ALA A 1 90 ? 8.586 1.566 -19.639 1.00 69.38 90 ALA A N 1
ATOM 687 C CA . ALA A 1 90 ? 8.315 0.476 -18.695 1.00 69.38 90 ALA A CA 1
ATOM 688 C C . ALA A 1 90 ? 8.696 0.858 -17.250 1.00 69.38 90 ALA A C 1
ATOM 690 O O . ALA A 1 90 ? 7.952 0.583 -16.307 1.00 69.38 90 ALA A O 1
ATOM 691 N N . ILE A 1 91 ? 9.828 1.552 -17.074 1.00 70.75 91 ILE A N 1
ATOM 692 C CA . ILE A 1 91 ? 10.293 2.038 -15.765 1.00 70.75 91 ILE A CA 1
ATOM 693 C C . ILE A 1 91 ? 9.328 3.075 -15.182 1.00 70.75 91 ILE A C 1
ATOM 695 O O . ILE A 1 91 ? 9.018 3.008 -13.994 1.00 70.75 91 ILE A O 1
ATOM 699 N N . ALA A 1 92 ? 8.837 4.016 -15.992 1.00 74.69 92 ALA A N 1
ATOM 700 C CA . ALA A 1 92 ? 7.897 5.038 -15.537 1.00 74.69 92 ALA A CA 1
ATOM 701 C C . ALA A 1 92 ? 6.561 4.428 -15.081 1.00 74.69 92 ALA A C 1
ATOM 703 O O . ALA A 1 92 ? 6.046 4.801 -14.028 1.00 74.69 92 ALA A O 1
ATOM 704 N N . ILE A 1 93 ? 6.032 3.453 -15.827 1.00 77.31 93 ILE A N 1
ATOM 705 C CA . ILE A 1 93 ? 4.790 2.745 -15.474 1.00 77.31 93 ILE A CA 1
ATOM 706 C C . ILE A 1 93 ? 4.980 1.932 -14.194 1.00 77.31 93 ILE A C 1
ATOM 708 O O . ILE A 1 93 ? 4.143 1.996 -13.295 1.00 77.31 93 ILE A O 1
ATOM 712 N N . PHE A 1 94 ? 6.103 1.221 -14.073 1.00 78.44 94 PHE A N 1
ATOM 713 C CA . PHE A 1 94 ? 6.443 0.495 -12.853 1.00 78.44 94 PHE A CA 1
ATOM 714 C C . PHE A 1 94 ? 6.565 1.435 -11.647 1.00 78.44 94 PHE A C 1
ATOM 716 O O . PHE A 1 94 ? 6.014 1.149 -10.587 1.00 78.44 94 PHE A O 1
ATOM 723 N N . ALA A 1 95 ? 7.251 2.572 -11.803 1.00 78.00 95 ALA A N 1
ATOM 724 C CA . ALA A 1 95 ? 7.401 3.570 -10.749 1.00 78.00 95 ALA A CA 1
ATOM 725 C C . ALA A 1 95 ? 6.044 4.136 -10.312 1.00 78.00 95 ALA A C 1
ATOM 727 O O . ALA A 1 95 ? 5.776 4.230 -9.116 1.00 78.00 95 ALA A O 1
ATOM 728 N N . LEU A 1 96 ? 5.169 4.448 -11.270 1.00 82.00 96 LEU A N 1
ATOM 729 C CA . LEU A 1 96 ? 3.815 4.925 -11.006 1.00 82.00 96 LEU A CA 1
ATOM 730 C C . LEU A 1 96 ? 2.976 3.860 -10.287 1.00 82.00 96 LEU A C 1
ATOM 732 O O . LEU A 1 96 ? 2.352 4.160 -9.272 1.00 82.00 96 LEU A O 1
ATOM 736 N N . GLY A 1 97 ? 3.002 2.609 -10.752 1.00 82.06 97 GLY A N 1
ATOM 737 C CA . GLY A 1 97 ? 2.324 1.495 -10.089 1.00 82.06 97 GLY A CA 1
ATOM 738 C C . GLY A 1 97 ? 2.837 1.272 -8.664 1.00 82.06 97 GLY A C 1
ATOM 739 O O . GLY A 1 97 ? 2.044 1.102 -7.740 1.00 82.06 97 GLY A O 1
ATOM 740 N N . PHE A 1 98 ? 4.153 1.357 -8.457 1.00 83.19 98 PHE A N 1
ATOM 741 C CA . PHE A 1 98 ? 4.775 1.257 -7.137 1.00 83.19 98 PHE A CA 1
ATOM 742 C C . PHE A 1 98 ? 4.332 2.385 -6.197 1.00 83.19 98 PHE A C 1
ATOM 744 O O . PHE A 1 98 ? 3.986 2.122 -5.046 1.00 83.19 98 PHE A O 1
ATOM 751 N N . TRP A 1 99 ? 4.263 3.622 -6.692 1.00 83.81 99 TRP A N 1
ATOM 752 C CA . TRP A 1 99 ? 3.745 4.759 -5.929 1.00 83.81 99 TRP A CA 1
ATOM 753 C C . TRP A 1 99 ? 2.276 4.569 -5.543 1.00 83.81 99 TRP A C 1
ATOM 755 O O . TRP A 1 99 ? 1.915 4.804 -4.391 1.00 83.81 99 TRP A O 1
ATOM 765 N N . ILE A 1 100 ? 1.428 4.111 -6.471 1.00 84.81 100 ILE A N 1
ATOM 766 C CA . ILE A 1 100 ? 0.014 3.836 -6.174 1.00 84.81 100 ILE A CA 1
ATOM 767 C C . ILE A 1 100 ? -0.101 2.731 -5.125 1.00 84.81 100 ILE A C 1
ATOM 769 O O . ILE A 1 100 ? -0.890 2.868 -4.190 1.00 84.81 100 ILE A O 1
ATOM 773 N N . LEU A 1 101 ? 0.692 1.663 -5.239 1.00 84.94 101 LEU A N 1
ATOM 774 C CA . LEU A 1 101 ? 0.700 0.573 -4.266 1.00 84.94 101 LEU A CA 1
ATOM 775 C C . LEU A 1 101 ? 1.055 1.083 -2.865 1.00 84.94 101 LEU A C 1
ATOM 777 O O . LEU A 1 101 ? 0.409 0.712 -1.885 1.00 84.94 101 LEU A O 1
ATOM 781 N N . ASP A 1 102 ? 2.061 1.947 -2.772 1.00 86.44 102 ASP A N 1
ATOM 782 C CA . ASP A 1 102 ? 2.526 2.513 -1.511 1.00 86.44 102 ASP A CA 1
ATOM 783 C C . ASP A 1 102 ? 1.483 3.457 -0.885 1.00 86.44 102 ASP A C 1
ATOM 785 O O . ASP A 1 102 ? 1.156 3.341 0.300 1.00 86.44 102 ASP A O 1
ATOM 789 N N . VAL A 1 103 ? 0.855 4.315 -1.694 1.00 83.38 103 VAL A N 1
ATOM 790 C CA . VAL A 1 103 ? -0.289 5.147 -1.280 1.00 83.38 103 VAL A CA 1
ATOM 791 C C . VAL A 1 103 ? -1.456 4.280 -0.801 1.00 83.38 103 VAL A C 1
ATOM 793 O O . VAL A 1 103 ? -2.036 4.541 0.257 1.00 83.38 103 VAL A O 1
ATOM 796 N N . ALA A 1 104 ? -1.795 3.222 -1.535 1.00 85.25 104 ALA A N 1
ATOM 797 C CA . ALA A 1 104 ? -2.877 2.313 -1.180 1.00 85.25 104 ALA A CA 1
ATOM 798 C C . ALA A 1 104 ? -2.587 1.588 0.143 1.00 85.25 104 ALA A C 1
ATOM 800 O O . ALA A 1 104 ? -3.454 1.505 1.014 1.00 85.25 104 ALA A O 1
ATOM 801 N N . ASN A 1 105 ? -1.348 1.141 0.351 1.00 84.88 105 ASN A N 1
ATOM 802 C CA . ASN A 1 105 ? -0.932 0.489 1.587 1.00 84.88 105 ASN A CA 1
ATOM 803 C C . ASN A 1 105 ? -0.988 1.442 2.795 1.00 84.88 105 ASN A C 1
ATOM 805 O O . ASN A 1 105 ? -1.475 1.062 3.864 1.00 84.88 105 ASN A O 1
ATOM 809 N N . ASN A 1 106 ? -0.561 2.698 2.626 1.00 84.56 106 ASN A N 1
ATOM 810 C CA . ASN A 1 106 ? -0.703 3.733 3.657 1.00 84.56 106 ASN A CA 1
ATOM 811 C C . ASN A 1 106 ? -2.180 4.048 3.957 1.00 84.56 106 ASN A C 1
ATOM 813 O O . ASN A 1 106 ? -2.553 4.217 5.118 1.00 84.56 106 ASN A O 1
ATOM 817 N N . THR A 1 107 ? -3.032 4.044 2.929 1.00 81.44 107 THR A N 1
ATOM 818 C CA . THR A 1 107 ? -4.486 4.243 3.054 1.00 81.44 107 THR A CA 1
ATOM 819 C C . THR A 1 107 ? -5.170 3.088 3.785 1.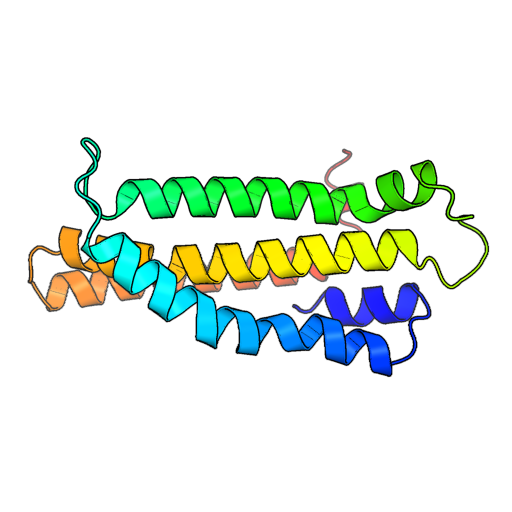00 81.44 107 THR A C 1
ATOM 821 O O . THR A 1 107 ? -6.155 3.311 4.478 1.00 81.44 107 THR A O 1
ATOM 824 N N . LEU A 1 108 ? -4.665 1.857 3.663 1.00 81.94 108 LEU A N 1
ATOM 825 C CA . LEU A 1 108 ? -5.237 0.673 4.312 1.00 81.94 108 LEU A CA 1
ATOM 826 C C . LEU A 1 108 ? -4.841 0.553 5.786 1.00 81.94 108 LEU A C 1
ATOM 828 O O . LEU A 1 108 ? -5.683 0.244 6.631 1.00 81.94 108 LEU A O 1
ATOM 832 N N . GLN A 1 109 ? -3.568 0.789 6.115 1.00 80.12 109 GLN A N 1
ATOM 833 C CA . GLN A 1 109 ? -3.043 0.498 7.453 1.00 80.12 109 GLN A CA 1
ATOM 834 C C . GLN A 1 109 ? -3.739 1.285 8.571 1.00 80.12 109 GLN A C 1
ATOM 836 O O . GLN A 1 109 ? -4.050 0.705 9.613 1.00 80.12 109 GLN A O 1
ATOM 841 N N . GLY A 1 110 ? -3.997 2.580 8.367 1.00 79.38 110 GLY A N 1
ATOM 842 C CA . GLY A 1 110 ? -4.652 3.431 9.368 1.00 79.38 110 GLY A CA 1
ATOM 843 C C . GLY A 1 110 ? -6.087 2.975 9.680 1.00 79.38 110 GLY A C 1
ATOM 844 O O . GLY A 1 110 ? -6.360 2.553 10.808 1.00 79.38 110 GLY A O 1
ATOM 845 N N . PRO A 1 111 ? -6.998 2.984 8.690 1.00 78.69 111 PRO A N 1
ATOM 846 C CA . PRO A 1 111 ? -8.383 2.548 8.848 1.00 78.69 111 PRO A CA 1
ATOM 847 C C . PRO A 1 111 ? -8.534 1.095 9.302 1.00 78.69 111 PRO A C 1
ATOM 849 O O . PRO A 1 111 ? -9.398 0.832 10.134 1.00 78.69 111 PRO A O 1
ATOM 852 N N . CYS A 1 112 ? -7.702 0.155 8.830 1.00 78.44 112 CYS A N 1
ATOM 853 C CA . CYS A 1 112 ? -7.763 -1.243 9.281 1.00 78.44 112 CYS A CA 1
ATOM 854 C C . CYS A 1 112 ? -7.448 -1.383 10.775 1.00 78.44 112 CYS A C 1
ATOM 856 O O . CYS A 1 112 ? -8.186 -2.057 11.493 1.00 78.44 112 CYS A O 1
ATOM 858 N N . ARG A 1 113 ? -6.391 -0.722 11.272 1.00 78.50 113 ARG A N 1
ATOM 859 C CA . ARG A 1 113 ? -6.064 -0.738 12.711 1.00 78.50 113 ARG A CA 1
ATOM 860 C C . ARG A 1 113 ? -7.165 -0.091 13.540 1.00 78.50 113 ARG A C 1
ATOM 862 O O . ARG A 1 113 ? -7.552 -0.620 14.579 1.00 78.50 113 ARG A O 1
ATOM 869 N N . ALA A 1 114 ? -7.691 1.029 13.063 1.00 79.62 114 ALA A N 1
ATOM 870 C CA . ALA A 1 114 ? -8.769 1.733 13.734 1.00 79.62 114 ALA A CA 1
ATOM 871 C C . ALA A 1 114 ? -10.057 0.876 13.760 1.00 79.62 114 ALA A C 1
ATOM 873 O O . ALA A 1 114 ? -10.717 0.762 14.789 1.00 79.62 114 ALA A O 1
ATOM 874 N N . PHE A 1 115 ? -10.374 0.178 12.669 1.00 80.25 115 PHE A N 1
ATOM 875 C CA . PHE A 1 115 ? -11.502 -0.752 12.592 1.00 80.25 115 PHE A CA 1
ATOM 876 C C . PHE A 1 115 ? -11.358 -1.952 13.544 1.00 80.25 115 PHE A C 1
ATOM 878 O O . PHE A 1 115 ? -12.329 -2.330 14.199 1.00 80.25 115 PHE A O 1
ATOM 885 N N . LEU A 1 116 ? -10.153 -2.518 13.690 1.00 80.06 116 LEU A N 1
ATOM 886 C CA . LEU A 1 116 ? -9.879 -3.552 14.699 1.00 80.06 116 LEU A CA 1
ATOM 887 C C . LEU A 1 116 ? -10.104 -3.033 16.127 1.00 80.06 116 LEU A C 1
ATOM 889 O O . LEU A 1 116 ? -10.658 -3.749 16.964 1.00 80.06 116 LEU A O 1
ATOM 893 N N . ALA A 1 117 ? -9.718 -1.784 16.401 1.00 80.44 117 ALA A N 1
ATOM 894 C CA . ALA A 1 117 ? -9.993 -1.146 17.683 1.00 80.44 117 ALA A CA 1
ATOM 895 C C . ALA A 1 117 ? -11.504 -0.948 17.912 1.00 80.44 117 ALA A C 1
ATOM 897 O O . ALA A 1 117 ? -11.994 -1.264 18.998 1.00 80.44 117 ALA A O 1
ATOM 898 N N . ASP A 1 118 ? -12.265 -0.539 16.895 1.00 80.62 118 ASP A N 1
ATOM 899 C CA . ASP A 1 118 ? -13.724 -0.393 17.008 1.00 80.62 118 ASP A CA 1
ATOM 900 C C . ASP A 1 118 ? -14.418 -1.730 17.305 1.00 80.62 118 ASP A C 1
ATOM 902 O O . ASP A 1 118 ? -15.276 -1.797 18.185 1.00 80.62 118 ASP A O 1
ATOM 906 N N . LEU A 1 119 ? -14.011 -2.818 16.639 1.00 79.25 119 LEU A N 1
ATOM 907 C CA . LEU A 1 119 ? -14.546 -4.166 16.891 1.00 79.25 119 LEU A CA 1
ATOM 908 C C . LEU A 1 119 ? -14.285 -4.651 18.323 1.00 79.25 119 LEU A C 1
ATOM 910 O O . LEU A 1 119 ? -15.035 -5.466 18.858 1.00 79.25 119 LEU A O 1
ATOM 914 N N . SER A 1 120 ? -13.229 -4.147 18.960 1.00 81.06 120 SER A N 1
ATOM 915 C CA . SER A 1 120 ? -12.905 -4.478 20.347 1.00 81.06 120 SER A CA 1
ATOM 916 C C . SER A 1 120 ? -13.732 -3.705 21.389 1.00 81.06 120 SER A C 1
ATOM 918 O O . SER A 1 120 ? -13.587 -3.976 22.584 1.00 81.06 120 SER A O 1
ATOM 920 N N . ALA A 1 121 ? -14.627 -2.804 20.954 1.00 76.31 121 ALA A N 1
ATOM 921 C CA . ALA A 1 121 ? -15.597 -2.074 21.779 1.00 76.31 121 ALA A CA 1
ATOM 922 C C . ALA A 1 121 ? -14.981 -1.420 23.034 1.00 76.31 121 ALA A C 1
ATOM 924 O O . ALA A 1 121 ? -15.528 -1.514 24.130 1.00 76.31 121 ALA A O 1
ATOM 925 N N . GLY A 1 122 ? -13.793 -0.821 22.894 1.00 71.00 122 GLY A N 1
ATOM 926 C CA . GLY A 1 122 ? -13.093 -0.129 23.986 1.00 71.00 122 GLY A CA 1
ATOM 927 C C . GLY A 1 122 ? -12.395 -1.036 25.011 1.00 71.00 122 GLY A C 1
ATOM 928 O O . GLY A 1 122 ? -11.754 -0.536 25.932 1.00 71.00 122 GLY A O 1
ATOM 929 N N . ASN A 1 123 ? -12.452 -2.365 24.861 1.00 83.50 123 ASN A N 1
ATOM 930 C CA . ASN A 1 123 ? -11.741 -3.285 25.750 1.00 83.50 123 ASN A CA 1
ATOM 931 C C . ASN A 1 123 ? -10.269 -3.418 25.348 1.00 83.50 123 ASN A C 1
ATOM 933 O O . ASN A 1 123 ? -9.934 -4.206 24.460 1.00 83.50 123 ASN A O 1
ATOM 937 N N . ALA A 1 124 ? -9.377 -2.748 26.081 1.00 80.88 124 ALA A N 1
ATOM 938 C CA . ALA A 1 124 ? -7.932 -2.760 25.825 1.00 80.88 124 ALA A CA 1
ATOM 939 C C . ALA A 1 124 ? -7.324 -4.176 25.715 1.00 80.88 124 ALA A C 1
ATOM 941 O O . ALA A 1 124 ? -6.453 -4.412 24.877 1.00 80.88 124 ALA A O 1
ATOM 942 N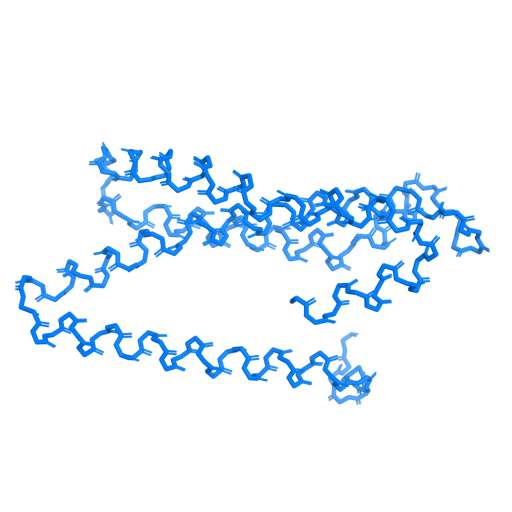 N . LYS A 1 125 ? -7.815 -5.154 26.498 1.00 82.50 125 LYS A N 1
ATOM 943 C CA . LYS A 1 125 ? -7.410 -6.570 26.365 1.00 82.50 125 LYS A CA 1
ATOM 944 C C . LYS A 1 125 ? -7.752 -7.142 24.983 1.00 82.50 125 LYS A C 1
ATOM 946 O O . LYS A 1 125 ? -6.893 -7.753 24.357 1.00 82.50 125 LYS A O 1
ATOM 951 N N . LYS A 1 126 ? -8.975 -6.913 24.490 1.00 81.81 126 LYS A N 1
ATOM 952 C CA . LYS A 1 126 ? -9.420 -7.389 23.169 1.00 81.81 126 LYS A CA 1
ATOM 953 C C . LYS A 1 126 ? -8.684 -6.666 22.039 1.00 81.81 126 LYS A C 1
ATOM 955 O O . LYS A 1 126 ? -8.266 -7.327 21.094 1.00 81.81 126 LYS A O 1
ATOM 960 N N . THR A 1 127 ? -8.451 -5.355 22.157 1.00 83.44 127 THR A N 1
ATOM 961 C CA . THR A 1 127 ? -7.647 -4.586 21.188 1.00 83.44 127 THR A CA 1
ATOM 962 C C . THR A 1 127 ? -6.223 -5.127 21.095 1.00 83.44 127 THR A C 1
ATOM 964 O O . THR A 1 127 ? -5.690 -5.298 19.999 1.00 83.44 127 THR A O 1
ATOM 967 N N . ARG A 1 128 ? -5.606 -5.452 22.240 1.00 82.81 128 ARG A N 1
ATOM 968 C CA . ARG A 1 128 ? -4.260 -6.036 22.289 1.00 82.81 128 ARG A CA 1
ATOM 969 C C . ARG A 1 128 ? -4.212 -7.393 21.593 1.00 82.81 128 ARG A C 1
ATOM 971 O O . ARG A 1 128 ? -3.310 -7.619 20.791 1.00 82.81 128 ARG A O 1
ATOM 978 N N . THR A 1 129 ? -5.180 -8.270 21.857 1.00 85.44 129 THR A N 1
ATOM 979 C CA . THR A 1 129 ? -5.270 -9.571 21.179 1.00 85.44 129 THR A CA 1
ATOM 980 C C . THR A 1 129 ? -5.506 -9.405 19.676 1.00 85.44 129 THR A C 1
ATOM 982 O O . THR A 1 129 ? -4.822 -10.050 18.888 1.00 85.44 129 THR A O 1
ATOM 985 N N . ALA A 1 130 ? -6.390 -8.496 19.257 1.00 83.69 130 ALA A N 1
ATOM 986 C CA . ALA A 1 130 ? -6.635 -8.212 17.841 1.00 83.69 130 ALA A CA 1
ATOM 987 C C . ALA A 1 130 ? -5.374 -7.698 17.121 1.00 83.69 130 ALA A C 1
ATOM 989 O O . ALA A 1 130 ? -5.033 -8.188 16.045 1.00 83.69 130 ALA A O 1
ATOM 990 N N . ASN A 1 131 ? -4.630 -6.774 17.739 1.00 84.31 131 ASN A N 1
ATOM 991 C CA . ASN A 1 131 ? -3.361 -6.282 17.197 1.00 84.31 131 ASN A CA 1
ATOM 992 C C . ASN A 1 131 ? -2.279 -7.371 17.146 1.00 84.31 131 ASN A C 1
ATOM 994 O O . ASN A 1 131 ? -1.467 -7.379 16.218 1.00 84.31 131 ASN A O 1
ATOM 998 N N . ALA A 1 132 ? -2.268 -8.301 18.106 1.00 85.69 132 ALA A N 1
ATOM 999 C CA . ALA A 1 132 ? -1.357 -9.443 18.089 1.00 85.69 132 ALA A CA 1
ATOM 1000 C C . ALA A 1 132 ? -1.643 -10.375 16.899 1.00 85.69 132 ALA A C 1
ATOM 1002 O O . ALA A 1 132 ? -0.721 -10.697 16.151 1.00 85.69 132 ALA A O 1
ATOM 1003 N N . PHE A 1 133 ? -2.910 -10.732 16.662 1.00 86.81 133 PHE A N 1
ATOM 1004 C CA . PHE A 1 133 ? -3.306 -11.514 15.486 1.00 86.81 133 PHE A CA 1
ATOM 1005 C C . PHE A 1 133 ? -2.970 -10.794 14.178 1.00 86.81 133 PHE A C 1
ATOM 1007 O O . PHE A 1 133 ? -2.382 -11.398 13.284 1.00 86.81 133 PHE A O 1
ATOM 1014 N N . PHE A 1 134 ? -3.273 -9.498 14.078 1.00 84.81 134 PHE A N 1
ATOM 1015 C CA . PHE A 1 134 ? -2.925 -8.697 12.903 1.00 84.81 134 PHE A CA 1
ATOM 1016 C C . PHE A 1 134 ? -1.418 -8.742 12.609 1.00 84.81 134 PHE A C 1
ATOM 1018 O O . PHE A 1 134 ? -1.008 -9.000 11.480 1.00 84.81 134 PHE A O 1
ATOM 1025 N N . SER A 1 135 ? -0.589 -8.555 13.638 1.00 86.12 135 SER A N 1
ATOM 1026 C CA . SER A 1 135 ? 0.873 -8.565 13.502 1.00 86.12 135 SER A CA 1
ATOM 1027 C C . SER A 1 135 ? 1.407 -9.948 13.124 1.00 86.12 135 SER A C 1
ATOM 1029 O O . SER A 1 135 ? 2.330 -10.050 12.319 1.00 86.12 135 SER A O 1
ATOM 1031 N N . PHE A 1 136 ? 0.800 -11.014 13.654 1.00 90.44 136 PHE A N 1
ATOM 1032 C CA . PHE A 1 136 ? 1.127 -12.391 13.292 1.00 90.44 136 PHE A CA 1
ATOM 1033 C C . PHE A 1 136 ? 0.846 -12.674 11.811 1.00 90.44 136 PHE A C 1
ATOM 1035 O O . PHE A 1 136 ? 1.740 -13.121 11.094 1.00 90.44 136 PHE A O 1
ATOM 1042 N N . PHE A 1 137 ? -0.354 -12.351 11.316 1.00 87.94 137 PHE A N 1
ATOM 1043 C CA . PHE A 1 137 ? -0.690 -12.545 9.901 1.00 87.94 137 PHE A CA 1
ATOM 1044 C C . PHE A 1 137 ? 0.169 -11.682 8.970 1.00 87.94 137 PHE A C 1
ATOM 1046 O O . PHE A 1 137 ? 0.590 -12.158 7.917 1.00 87.94 137 PHE A O 1
ATOM 1053 N N . MET A 1 138 ? 0.501 -10.453 9.373 1.00 85.62 138 MET A N 1
ATOM 1054 C CA . MET A 1 138 ? 1.454 -9.609 8.646 1.00 85.62 138 MET A CA 1
ATOM 1055 C C . MET A 1 138 ? 2.848 -10.246 8.572 1.00 85.62 138 MET A C 1
ATOM 1057 O O . MET A 1 138 ? 3.479 -10.222 7.516 1.00 85.62 138 MET A O 1
ATOM 1061 N N . ALA A 1 139 ? 3.331 -10.842 9.666 1.00 86.44 139 ALA A N 1
ATOM 1062 C CA . ALA A 1 139 ? 4.619 -11.530 9.688 1.00 86.44 139 ALA A CA 1
ATOM 1063 C C . ALA A 1 139 ? 4.622 -12.750 8.757 1.00 86.44 139 ALA A C 1
ATOM 1065 O O . ALA A 1 139 ? 5.537 -12.895 7.949 1.00 86.44 139 ALA A O 1
ATOM 1066 N N . VAL A 1 140 ? 3.572 -13.575 8.807 1.00 89.44 140 VAL A N 1
ATOM 1067 C CA . VAL A 1 140 ? 3.403 -14.720 7.898 1.00 89.44 140 VAL A CA 1
ATOM 1068 C C . VAL A 1 140 ? 3.370 -14.256 6.441 1.00 89.44 140 VAL A C 1
ATOM 1070 O O . VAL A 1 140 ? 4.101 -14.797 5.614 1.00 89.44 140 VAL A O 1
ATOM 1073 N N . GLY A 1 141 ? 2.590 -13.218 6.127 1.00 84.31 141 GLY A N 1
ATOM 1074 C CA . GLY A 1 141 ? 2.515 -12.646 4.781 1.00 84.31 141 GLY A CA 1
ATOM 1075 C C . GLY A 1 141 ? 3.866 -12.134 4.279 1.00 84.31 141 GLY A C 1
ATOM 1076 O O . GLY A 1 141 ? 4.245 -12.412 3.144 1.00 84.31 141 GLY A O 1
ATOM 1077 N N . ASN A 1 142 ? 4.638 -11.463 5.137 1.00 84.56 142 ASN A N 1
ATOM 1078 C CA . ASN A 1 142 ? 5.991 -11.029 4.798 1.00 84.56 142 ASN A CA 1
ATOM 1079 C C . ASN A 1 142 ? 6.916 -12.217 4.519 1.00 84.56 142 ASN A C 1
ATOM 1081 O O . ASN A 1 142 ? 7.614 -12.205 3.509 1.00 84.56 142 ASN A O 1
ATOM 1085 N N . VAL A 1 143 ? 6.915 -13.246 5.372 1.00 85.69 143 VAL A N 1
ATOM 1086 C CA . VAL A 1 143 ? 7.744 -14.449 5.180 1.00 85.69 143 VAL A CA 1
ATOM 1087 C C . VAL A 1 143 ? 7.400 -15.140 3.864 1.00 85.69 143 VAL A C 1
ATOM 1089 O O . VAL A 1 143 ? 8.300 -15.427 3.078 1.00 85.69 143 VAL A O 1
ATOM 1092 N N . LEU A 1 144 ? 6.111 -15.344 3.585 1.00 83.94 144 LEU A N 1
ATOM 1093 C CA . LEU A 1 144 ? 5.652 -15.936 2.328 1.00 83.94 144 LEU A CA 1
ATOM 1094 C C . LEU A 1 144 ? 6.023 -15.067 1.121 1.00 83.94 144 LEU A C 1
ATOM 1096 O O . LEU A 1 144 ? 6.479 -15.598 0.113 1.00 83.94 144 LEU A O 1
ATOM 1100 N N . GLY A 1 145 ? 5.900 -13.742 1.228 1.00 79.94 145 GLY A N 1
ATOM 1101 C CA . GLY A 1 145 ? 6.289 -12.808 0.172 1.00 79.94 145 GLY A CA 1
ATOM 1102 C C . GLY A 1 145 ? 7.793 -12.821 -0.115 1.00 79.94 145 GLY A C 1
ATOM 1103 O O . GLY A 1 145 ? 8.203 -12.845 -1.276 1.00 79.94 145 GLY A O 1
ATOM 1104 N N . TYR A 1 146 ? 8.631 -12.862 0.925 1.00 79.44 146 TYR A N 1
ATOM 1105 C CA . TYR A 1 146 ? 10.081 -13.010 0.769 1.00 79.44 146 TYR A CA 1
ATOM 1106 C C . TYR A 1 146 ? 10.452 -14.373 0.190 1.00 79.44 146 TYR A C 1
ATOM 1108 O O . TYR A 1 146 ? 11.309 -14.435 -0.690 1.00 79.44 146 TYR A O 1
ATOM 1116 N N . ALA A 1 147 ? 9.799 -15.447 0.640 1.00 81.75 147 ALA A N 1
ATOM 1117 C CA . ALA A 1 147 ? 10.006 -16.783 0.100 1.00 81.75 147 ALA A CA 1
ATOM 1118 C C . ALA A 1 147 ? 9.653 -16.821 -1.393 1.00 81.75 147 ALA A C 1
ATOM 1120 O O . ALA A 1 147 ? 10.515 -17.143 -2.208 1.00 81.75 147 ALA A O 1
ATOM 1121 N N . ALA A 1 148 ? 8.442 -16.399 -1.766 1.00 76.69 148 ALA A N 1
ATOM 1122 C CA . ALA A 1 148 ? 7.990 -16.342 -3.156 1.00 76.69 148 ALA A CA 1
ATOM 1123 C C . ALA A 1 148 ? 8.923 -15.497 -4.039 1.00 76.69 148 ALA A C 1
ATOM 1125 O O . ALA A 1 148 ? 9.239 -15.902 -5.153 1.00 76.69 148 ALA A O 1
ATOM 1126 N N . GLY A 1 149 ? 9.423 -14.366 -3.530 1.00 68.88 149 GLY A N 1
ATOM 1127 C CA . GLY A 1 149 ? 10.388 -13.534 -4.251 1.00 68.88 149 GLY A CA 1
ATOM 1128 C C . GLY A 1 149 ? 11.801 -14.124 -4.354 1.00 68.88 149 GLY A C 1
ATOM 1129 O O . GLY A 1 149 ? 12.522 -13.831 -5.304 1.00 68.88 149 GLY A O 1
ATOM 1130 N N . SER A 1 150 ? 12.220 -14.952 -3.397 1.00 71.81 150 SER A N 1
ATOM 1131 C CA . SER A 1 150 ? 13.535 -15.610 -3.410 1.00 71.81 150 SER A CA 1
ATOM 1132 C C . SER A 1 150 ? 13.580 -16.797 -4.382 1.00 71.81 150 SER A C 1
ATOM 1134 O O . SER A 1 150 ? 14.607 -17.074 -5.009 1.00 71.81 150 SER A O 1
ATOM 1136 N N . TYR A 1 151 ? 12.451 -17.488 -4.563 1.00 71.25 151 TYR A N 1
ATOM 1137 C CA . TYR A 1 151 ? 12.342 -18.627 -5.470 1.00 71.25 151 TYR A CA 1
ATOM 1138 C C . TYR A 1 151 ? 12.306 -18.188 -6.943 1.00 71.25 151 TYR A C 1
ATOM 1140 O O . TYR A 1 151 ? 11.253 -17.996 -7.544 1.00 71.25 151 TYR A O 1
ATOM 1148 N N . LYS A 1 152 ? 13.486 -18.126 -7.573 1.00 58.28 152 LYS A N 1
ATOM 1149 C CA . LYS A 1 152 ? 13.662 -17.782 -9.001 1.00 58.28 152 LYS A CA 1
ATOM 1150 C C . LYS A 1 152 ? 12.937 -18.712 -9.991 1.00 58.28 152 LYS A C 1
ATOM 1152 O O . LYS A 1 152 ? 12.770 -18.333 -11.140 1.00 58.28 152 LYS A O 1
ATOM 1157 N N . ASN A 1 153 ? 12.518 -19.910 -9.570 1.00 61.78 153 ASN A N 1
ATOM 1158 C CA . ASN A 1 153 ? 11.857 -20.921 -10.411 1.00 61.78 153 ASN A CA 1
ATOM 1159 C C . ASN A 1 153 ? 10.349 -21.072 -10.132 1.00 61.78 153 ASN A C 1
ATOM 1161 O O . ASN A 1 153 ? 9.773 -22.096 -10.492 1.00 61.78 153 ASN A O 1
ATOM 1165 N N . LEU A 1 154 ? 9.697 -20.090 -9.494 1.00 58.62 154 LEU A N 1
ATOM 1166 C CA . LEU A 1 154 ? 8.262 -20.178 -9.181 1.00 58.62 154 LEU A CA 1
ATOM 1167 C C . LEU A 1 154 ? 7.398 -20.440 -10.434 1.00 58.62 154 LEU A C 1
ATOM 1169 O O . LEU A 1 154 ? 6.469 -21.240 -10.377 1.00 58.62 154 LEU A O 1
ATOM 1173 N N . TYR A 1 155 ? 7.790 -19.870 -11.580 1.00 59.38 155 TYR A N 1
ATOM 1174 C CA . TYR A 1 155 ? 7.150 -20.060 -12.892 1.00 59.38 155 TYR A CA 1
ATOM 1175 C C . TYR A 1 155 ? 7.162 -21.513 -13.410 1.00 59.38 155 TYR A C 1
ATOM 1177 O O . TYR A 1 155 ? 6.434 -21.839 -14.340 1.00 59.38 155 TYR A O 1
ATOM 1185 N N . LYS A 1 156 ? 7.987 -22.405 -12.835 1.00 57.62 156 LYS A N 1
ATOM 1186 C CA . LYS A 1 156 ? 7.985 -23.845 -13.162 1.00 57.62 156 LYS A CA 1
ATOM 1187 C C . LYS A 1 156 ? 7.004 -24.656 -12.315 1.00 57.62 156 LYS A C 1
ATOM 1189 O O . LYS A 1 156 ? 6.653 -25.762 -12.705 1.00 57.62 156 LYS A O 1
ATOM 1194 N N . VAL A 1 157 ? 6.612 -24.146 -11.147 1.00 60.62 157 VAL A N 1
ATOM 1195 C CA . VAL A 1 157 ? 5.734 -24.845 -10.189 1.00 60.62 157 VAL A CA 1
ATOM 1196 C C . VAL A 1 157 ? 4.277 -24.420 -10.370 1.00 60.62 157 VAL A C 1
ATOM 1198 O O . VAL A 1 157 ? 3.372 -25.226 -10.188 1.00 60.62 157 VAL A O 1
ATOM 1201 N N . VAL A 1 158 ? 4.053 -23.170 -10.770 1.00 55.84 158 VAL A N 1
ATOM 1202 C CA . VAL A 1 158 ? 2.743 -22.624 -11.130 1.00 55.84 158 VAL A CA 1
ATOM 1203 C C . VAL A 1 158 ? 2.823 -22.106 -12.567 1.00 55.84 158 VAL A C 1
ATOM 1205 O O . VAL A 1 158 ? 3.320 -21.001 -12.773 1.00 55.84 158 VAL A O 1
ATOM 1208 N N . PRO A 1 159 ? 2.415 -22.914 -13.565 1.00 46.94 159 PRO A N 1
ATOM 1209 C CA . PRO A 1 159 ? 2.345 -22.462 -14.943 1.00 46.94 159 PRO A CA 1
ATOM 1210 C C . PRO A 1 159 ? 1.133 -21.535 -15.072 1.00 46.94 159 PRO A C 1
ATOM 1212 O O . PRO A 1 159 ? -0.011 -21.987 -15.016 1.00 46.94 159 PRO A O 1
ATOM 1215 N N . PHE A 1 160 ? 1.389 -20.239 -15.185 1.00 51.81 160 PHE A N 1
ATOM 1216 C CA . PHE A 1 160 ? 0.436 -19.242 -15.660 1.00 51.81 160 PHE A CA 1
ATOM 1217 C C . PHE A 1 160 ? 1.057 -18.510 -16.844 1.00 51.81 160 PHE A C 1
ATOM 1219 O O . PHE A 1 160 ? 2.276 -18.223 -16.778 1.00 51.81 160 PHE A O 1
#

Sequence (160 aa):
LSLLTPYVQLLGIPHKWASLIWLCGPISGMLVQPIVGYHSDRCTSRFGRRRPFIVAGAGLVTVAVFLIGYAADIGHSMGDQLDKPPRTRAIAIFALGFWILDVANNTLQGPCRAFLADLSAGNAKKTRTANAFFSFFMAVGNVLGYAAGSYKNLYKVVPF

Radius of gyration: 18.75 Å; chains: 1; bounding box: 46×38×54 Å

Foldseek 3Di:
DVLLVVVCVVLVHDPVVVVVLVVLQVVLLVPLQVVLVVCLVPDPDPVDSLVVLQVVLVVLLVVLVVQQVCLVVVLVVVPQDPPDPNSVSSVVSNSVSSSSNSNSVSSNPNSVLVVQCVVQVPPPVSSVVSVVVVVVVVVVVVVVVVVCSVPPCVCVVDPD

pLDDT: mean 73.0, std 11.53, range [40.91, 90.44]